Protein AF-A0A171AL46-F1 (afdb_monomer)

Mean predicted aligned error: 8.91 Å

Sequence (119 aa):
MTTEMMSEAALLPEDKIEFYELEKVRFVVKDGTGLDIAYAYEDLVFSDHALFIIQFDGQSTNSWNCWFNHECNAPDRLALLRSLATSANLNNVQLTYKGTYEITQPEGKEEIIVKFTEI

Structure (m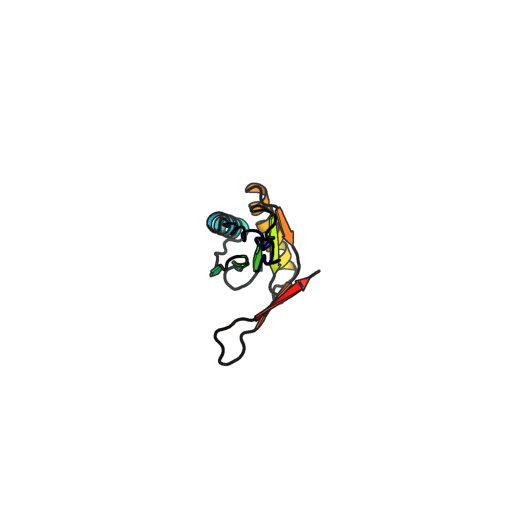mCIF, N/CA/C/O backbone):
data_AF-A0A171AL46-F1
#
_entry.id   AF-A0A171AL46-F1
#
loop_
_atom_site.group_PDB
_atom_site.id
_atom_site.type_symbol
_atom_site.label_atom_id
_atom_site.label_alt_id
_atom_site.label_comp_id
_atom_site.label_asym_id
_atom_site.label_entity_id
_atom_site.label_seq_id
_atom_site.pdbx_PDB_ins_code
_atom_site.Cartn_x
_atom_site.Cartn_y
_atom_site.Cartn_z
_atom_site.occupancy
_atom_site.B_iso_or_equiv
_atom_site.auth_seq_id
_atom_site.auth_comp_id
_atom_site.auth_asym_id
_atom_site.auth_atom_id
_atom_site.pdbx_PDB_model_num
ATOM 1 N N . MET A 1 1 ? -23.916 36.769 45.377 1.00 39.38 1 MET A N 1
ATOM 2 C CA . MET A 1 1 ? -24.784 36.511 44.214 1.00 39.38 1 MET A CA 1
ATOM 3 C C . MET A 1 1 ? -23.860 36.378 43.024 1.00 39.38 1 MET A C 1
ATOM 5 O O . MET A 1 1 ? -23.039 37.255 42.799 1.00 39.38 1 MET A O 1
ATOM 9 N N . THR A 1 2 ? -23.879 35.189 42.449 1.00 42.34 2 THR A N 1
ATOM 10 C CA . THR A 1 2 ? -22.935 34.585 41.512 1.00 42.34 2 THR A CA 1
ATOM 11 C C . THR A 1 2 ? -22.979 35.274 40.151 1.00 42.34 2 THR A C 1
ATOM 13 O O . THR A 1 2 ? -24.060 35.601 39.667 1.00 42.34 2 THR A O 1
ATOM 16 N N . THR A 1 3 ? -21.839 35.431 39.485 1.00 46.31 3 THR A N 1
ATOM 17 C CA . THR A 1 3 ? -21.808 35.311 38.022 1.00 46.31 3 THR A CA 1
ATOM 18 C C . THR A 1 3 ? -20.505 34.618 37.660 1.00 46.31 3 THR A C 1
ATOM 20 O O . THR A 1 3 ? -19.413 35.105 37.944 1.00 46.31 3 THR A O 1
ATOM 23 N N . GLU A 1 4 ? -20.676 33.395 37.185 1.00 46.53 4 GLU A N 1
ATOM 24 C CA . GLU A 1 4 ? -19.662 32.379 36.968 1.00 46.53 4 GLU A CA 1
ATOM 25 C C . GLU A 1 4 ? -18.770 32.732 35.774 1.00 46.53 4 GLU A C 1
ATOM 27 O O . GLU A 1 4 ? -19.249 33.066 34.693 1.00 46.53 4 GLU A O 1
ATOM 32 N N . MET A 1 5 ? -17.457 32.622 35.980 1.00 49.12 5 MET A N 1
ATOM 33 C CA . MET A 1 5 ? -16.494 32.380 34.911 1.00 49.12 5 MET A CA 1
ATOM 34 C C . MET A 1 5 ? -16.502 30.877 34.624 1.00 49.12 5 MET A C 1
ATOM 36 O O . MET A 1 5 ? -16.016 30.155 35.483 1.00 49.12 5 MET A O 1
ATOM 40 N N . MET A 1 6 ? -16.989 30.408 33.471 1.00 44.56 6 MET A N 1
ATOM 41 C CA . MET A 1 6 ? -16.611 29.117 32.855 1.00 44.56 6 MET A CA 1
ATOM 42 C C . MET A 1 6 ? -16.960 29.182 31.356 1.00 44.56 6 MET A C 1
ATOM 44 O O . MET A 1 6 ? -18.120 29.302 30.989 1.00 44.56 6 MET A O 1
ATOM 48 N N . SER A 1 7 ? -15.949 29.302 30.493 1.00 47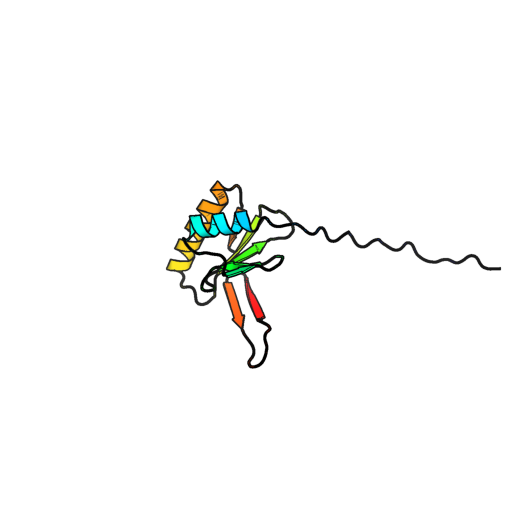.84 7 SER A N 1
ATOM 49 C CA . SER A 1 7 ? -15.412 28.196 29.679 1.00 47.84 7 SER A CA 1
ATOM 50 C C . SER A 1 7 ? -16.015 28.178 28.271 1.00 47.84 7 SER A C 1
ATOM 52 O O . SER A 1 7 ? -17.006 27.504 28.007 1.00 47.84 7 SER A O 1
ATOM 54 N N . GLU A 1 8 ? -15.359 28.896 27.359 1.00 47.94 8 GLU A N 1
ATOM 55 C CA . GLU A 1 8 ? -15.456 28.670 25.918 1.00 47.94 8 GLU A CA 1
ATOM 56 C C . GLU A 1 8 ? -14.975 27.238 25.645 1.00 47.94 8 GLU A C 1
ATOM 58 O O . GLU A 1 8 ? -13.780 26.944 25.680 1.00 47.94 8 GLU A O 1
ATOM 63 N N . ALA A 1 9 ? -15.917 26.307 25.491 1.00 46.06 9 ALA A 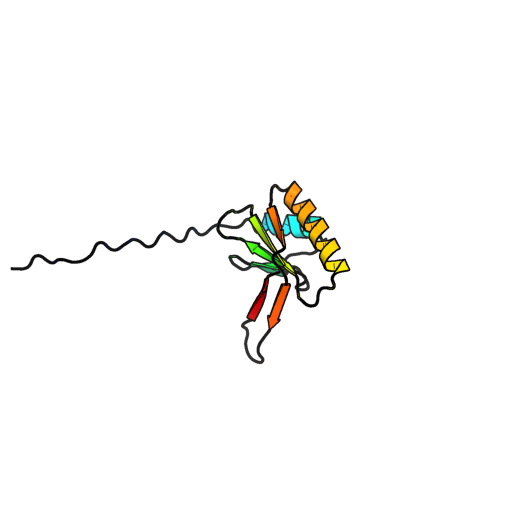N 1
ATOM 64 C CA . ALA A 1 9 ? -15.603 24.973 25.016 1.00 46.06 9 ALA A CA 1
ATOM 65 C C . ALA A 1 9 ? -15.095 25.119 23.579 1.00 46.06 9 ALA A C 1
ATOM 67 O O . ALA A 1 9 ? -15.871 25.404 22.668 1.00 46.06 9 ALA A O 1
ATOM 68 N N . ALA A 1 10 ? -13.786 24.957 23.392 1.00 44.00 10 ALA A N 1
ATOM 69 C CA . ALA A 1 10 ? -13.209 24.723 22.083 1.00 44.00 10 ALA A CA 1
ATOM 70 C C . ALA A 1 10 ? -13.921 23.503 21.487 1.00 44.00 10 ALA A C 1
ATOM 72 O O . ALA A 1 10 ? -13.734 22.377 21.950 1.00 44.00 10 ALA A O 1
ATOM 73 N N . LEU A 1 11 ? -14.791 23.742 20.506 1.00 44.94 11 LEU A N 1
ATOM 74 C CA . LEU A 1 11 ? -15.295 22.695 19.632 1.00 44.94 11 LEU A CA 1
ATOM 75 C C . LEU A 1 11 ? -14.056 22.068 18.989 1.00 44.94 11 LEU A C 1
ATOM 77 O O . LEU A 1 11 ? -13.360 22.721 18.210 1.00 44.94 11 LEU A O 1
ATOM 81 N N . LEU A 1 12 ? -13.734 20.838 19.396 1.00 52.59 12 LEU A N 1
ATOM 82 C CA . LEU A 1 12 ? -12.761 20.011 18.692 1.00 52.59 12 LEU A CA 1
ATOM 83 C C . LEU A 1 12 ? -13.185 19.991 17.215 1.00 52.59 12 LEU A C 1
ATOM 85 O O . LEU A 1 12 ? -14.391 19.902 16.961 1.00 52.59 12 LEU A O 1
ATOM 89 N N . PRO A 1 13 ? -12.251 20.146 16.258 1.00 52.75 13 PRO A N 1
ATOM 90 C CA . PRO A 1 13 ? -12.603 20.141 14.847 1.00 52.75 13 PRO A CA 1
ATOM 91 C C . PRO A 1 13 ? -13.406 18.876 14.567 1.00 52.75 13 PRO A C 1
ATOM 93 O O . PRO A 1 13 ? -12.988 17.788 14.959 1.00 52.75 13 PRO A O 1
ATOM 96 N N . GLU A 1 14 ? -14.586 19.051 13.970 1.00 51.41 14 GLU A N 1
ATOM 97 C CA . GLU A 1 14 ? -15.422 17.953 13.502 1.00 51.41 14 GLU A CA 1
ATOM 98 C C . GLU A 1 14 ? -14.513 17.014 12.711 1.00 51.41 14 GLU A C 1
ATOM 100 O O . GLU A 1 14 ? -13.921 17.440 11.716 1.00 51.41 14 GLU A O 1
ATOM 105 N N . ASP A 1 15 ? -14.333 15.788 13.209 1.00 51.22 15 ASP A N 1
ATOM 106 C CA . ASP A 1 15 ? -13.584 14.738 12.530 1.00 51.22 15 ASP A CA 1
ATOM 107 C C . ASP A 1 15 ? -14.186 14.634 11.128 1.00 51.22 15 ASP A C 1
ATOM 109 O O . ASP A 1 15 ? -15.322 14.181 10.946 1.00 51.22 15 ASP A O 1
ATOM 113 N N . LYS A 1 16 ? -13.497 15.201 10.133 1.00 48.41 16 LYS A N 1
ATOM 114 C CA . LYS A 1 16 ? -13.913 15.098 8.742 1.00 48.41 16 LYS A CA 1
ATOM 115 C C . LYS A 1 16 ? -13.750 13.630 8.409 1.00 48.41 16 LYS A C 1
ATOM 117 O O . LYS A 1 16 ? -12.652 13.193 8.088 1.00 48.41 16 LYS A O 1
ATOM 122 N N . ILE A 1 17 ? -14.844 12.884 8.500 1.00 50.84 17 ILE A N 1
ATOM 123 C CA . ILE A 1 17 ? -14.911 11.527 7.979 1.00 50.84 17 ILE A CA 1
ATOM 124 C C . ILE A 1 17 ? -14.748 11.666 6.464 1.00 50.84 17 ILE A C 1
ATOM 126 O O . ILE A 1 17 ? -15.704 11.948 5.736 1.00 50.84 17 ILE A O 1
ATOM 130 N N . GLU A 1 18 ? -13.506 11.578 5.994 1.00 57.66 18 GLU A N 1
ATOM 131 C CA . GLU A 1 18 ? -13.213 11.487 4.576 1.00 57.66 18 GLU A CA 1
ATOM 132 C C . GLU A 1 18 ? -13.677 10.111 4.113 1.00 57.66 18 GLU A C 1
ATOM 134 O O . GLU A 1 18 ? -13.100 9.079 4.445 1.00 57.66 18 GLU A O 1
ATOM 139 N N . PHE A 1 19 ? -14.776 10.087 3.364 1.00 61.53 19 PHE A N 1
ATOM 140 C CA . PHE A 1 19 ? -15.238 8.866 2.727 1.00 61.53 19 PHE A CA 1
ATOM 141 C C . PHE A 1 19 ? -14.297 8.541 1.574 1.00 61.53 19 PHE A C 1
ATOM 143 O O . PHE A 1 19 ? -14.404 9.114 0.488 1.00 61.53 19 PHE A O 1
ATOM 150 N N . TYR A 1 20 ? -13.366 7.624 1.811 1.00 70.25 20 TYR A N 1
ATOM 151 C CA . TYR A 1 20 ? -12.523 7.120 0.743 1.00 70.25 20 TYR A CA 1
ATOM 152 C C . TYR A 1 20 ? -13.335 6.280 -0.238 1.00 70.25 20 TYR A C 1
ATOM 154 O O . TYR A 1 20 ? -14.167 5.447 0.131 1.00 70.25 20 TYR A O 1
ATOM 162 N N . GLU A 1 21 ? -13.074 6.486 -1.526 1.00 82.50 21 GLU A N 1
ATOM 163 C CA . GLU A 1 21 ? -13.722 5.740 -2.596 1.00 82.50 21 GLU A CA 1
ATOM 164 C C . GLU A 1 21 ? -13.116 4.330 -2.693 1.00 82.50 21 GLU A C 1
ATOM 166 O O . GLU A 1 21 ? -12.251 4.062 -3.529 1.00 82.50 21 GLU A O 1
ATOM 171 N N . LEU A 1 22 ? -13.574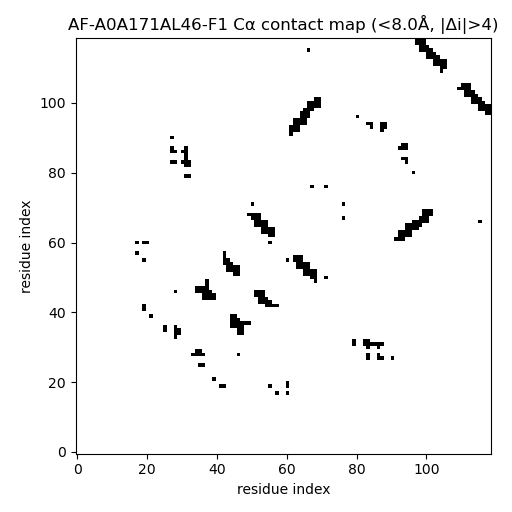 3.405 -1.841 1.00 86.88 22 LEU A N 1
ATOM 172 C CA . LEU A 1 22 ? -13.117 2.006 -1.837 1.00 86.88 22 LEU A CA 1
ATOM 173 C C . LEU A 1 22 ? -13.240 1.352 -3.223 1.00 86.88 22 LEU A C 1
ATOM 175 O O . LEU A 1 22 ? -12.363 0.601 -3.641 1.00 86.88 22 LEU A O 1
ATOM 179 N N . GLU A 1 23 ? -14.299 1.681 -3.963 1.00 89.62 23 GLU A N 1
ATOM 180 C CA . GLU A 1 23 ? -14.504 1.238 -5.346 1.00 89.62 23 GLU A CA 1
ATOM 181 C C . GLU A 1 23 ? -13.361 1.669 -6.273 1.00 89.62 23 GLU A C 1
ATOM 183 O O . GLU A 1 23 ? -12.896 0.878 -7.095 1.00 89.62 23 GLU A O 1
ATOM 188 N N . LYS A 1 24 ? -12.862 2.899 -6.105 1.00 92.00 24 LYS A N 1
ATOM 189 C CA . LYS A 1 24 ? -11.744 3.432 -6.883 1.00 92.00 24 LYS A CA 1
ATOM 190 C C . LYS A 1 24 ? -10.449 2.696 -6.551 1.00 92.00 24 LYS A C 1
ATOM 192 O O . LYS A 1 24 ? -9.725 2.312 -7.468 1.00 92.00 24 LYS A O 1
ATOM 197 N N . VAL A 1 25 ? -10.174 2.444 -5.267 1.00 92.81 25 VAL A N 1
ATOM 198 C CA . VAL A 1 25 ? -9.006 1.642 -4.858 1.00 92.81 25 VAL A CA 1
ATOM 199 C C . VAL A 1 25 ? -9.097 0.231 -5.411 1.00 92.81 25 VAL A C 1
ATOM 201 O O . VAL A 1 25 ? -8.141 -0.247 -6.017 1.00 92.81 25 VAL A O 1
ATOM 204 N N . ARG A 1 26 ? -10.255 -0.421 -5.268 1.00 94.19 26 ARG A N 1
ATOM 205 C CA . ARG A 1 26 ? -10.480 -1.769 -5.790 1.00 94.19 26 ARG A CA 1
ATOM 206 C C . ARG A 1 26 ? -10.256 -1.829 -7.296 1.00 94.19 26 ARG A C 1
ATOM 208 O O . ARG A 1 26 ? -9.609 -2.757 -7.770 1.00 94.19 26 ARG A O 1
ATOM 215 N N . PHE A 1 27 ? -10.748 -0.839 -8.040 1.00 95.12 27 PHE A N 1
ATOM 216 C CA . PHE A 1 27 ? -10.516 -0.748 -9.478 1.00 95.12 27 PHE A CA 1
ATOM 217 C C . PHE A 1 27 ? -9.024 -0.632 -9.807 1.00 95.12 27 PHE A C 1
ATOM 219 O O . PHE A 1 27 ? -8.519 -1.440 -10.578 1.00 95.12 27 PHE A O 1
ATOM 226 N N . VAL A 1 28 ? -8.310 0.314 -9.187 1.00 95.44 28 VAL A N 1
ATOM 227 C CA . VAL A 1 28 ? -6.872 0.533 -9.431 1.00 95.44 28 VAL A CA 1
ATOM 228 C C . VAL A 1 28 ? -6.038 -0.696 -9.067 1.00 95.44 28 VAL A C 1
ATOM 230 O O . VAL A 1 28 ? -5.130 -1.071 -9.805 1.00 95.44 28 VAL A O 1
ATOM 233 N N . VAL A 1 29 ? -6.344 -1.350 -7.945 1.00 95.06 29 VAL A N 1
ATOM 234 C CA . VAL A 1 29 ? -5.651 -2.574 -7.524 1.00 95.06 29 VAL A CA 1
ATOM 235 C C . VAL A 1 29 ? -5.889 -3.698 -8.529 1.00 95.06 29 VAL A C 1
ATOM 237 O O . VAL A 1 29 ? -4.930 -4.334 -8.974 1.00 95.06 29 VAL A O 1
ATOM 240 N N . LYS A 1 30 ? -7.139 -3.896 -8.951 1.00 95.94 30 LYS A N 1
ATOM 241 C CA . LYS A 1 30 ? -7.510 -4.947 -9.900 1.00 95.94 30 LYS A CA 1
ATOM 242 C C . LYS A 1 30 ? -6.933 -4.729 -11.288 1.00 95.94 30 LYS A C 1
ATOM 244 O O . LYS A 1 30 ? -6.398 -5.664 -11.873 1.00 95.94 30 LYS A O 1
ATOM 249 N N . ASP A 1 31 ? -6.994 -3.506 -11.791 1.00 96.50 31 ASP A N 1
ATOM 250 C CA . ASP A 1 31 ? -6.430 -3.127 -13.085 1.00 96.50 31 ASP A CA 1
ATOM 251 C C . ASP A 1 31 ? -4.893 -3.181 -13.072 1.00 96.50 31 ASP A C 1
ATOM 253 O O . ASP A 1 31 ? -4.275 -3.742 -13.974 1.00 96.50 31 ASP A O 1
ATOM 257 N N . GLY A 1 32 ? -4.263 -2.674 -12.007 1.00 93.81 32 GLY A N 1
ATOM 258 C CA . GLY A 1 32 ? -2.808 -2.597 -11.900 1.00 93.81 32 GLY A CA 1
ATOM 259 C C . GLY A 1 32 ? -2.119 -3.918 -11.556 1.00 93.81 32 GLY A C 1
ATOM 260 O O . GLY A 1 32 ? -0.959 -4.098 -11.911 1.00 93.81 32 GLY A O 1
ATOM 261 N N . THR A 1 33 ? -2.778 -4.842 -10.854 1.00 93.44 33 THR A N 1
ATOM 262 C CA . THR A 1 33 ? -2.116 -6.066 -10.349 1.00 93.44 33 THR A CA 1
ATOM 263 C C . THR A 1 33 ? -2.860 -7.358 -10.642 1.00 93.44 33 THR A C 1
ATOM 265 O O . THR A 1 33 ? -2.289 -8.432 -10.474 1.00 93.44 33 THR A O 1
ATOM 268 N N . GLY A 1 34 ? -4.125 -7.283 -11.059 1.00 93.44 34 GLY A N 1
ATOM 269 C CA . GLY A 1 34 ? -5.004 -8.447 -11.160 1.00 93.44 34 GLY A CA 1
ATOM 270 C C . GLY A 1 34 ? -5.487 -8.995 -9.811 1.00 93.44 34 GLY A C 1
ATOM 271 O O . GLY A 1 34 ? -6.239 -9.966 -9.804 1.00 93.44 34 GLY A O 1
ATOM 272 N N . LEU A 1 35 ? -5.079 -8.393 -8.689 1.00 93.12 35 LEU A N 1
ATOM 273 C CA . LEU A 1 35 ? -5.496 -8.785 -7.341 1.00 93.12 35 LEU A CA 1
ATOM 274 C C . LEU A 1 35 ? -6.803 -8.091 -6.948 1.00 93.12 35 LEU A C 1
ATOM 276 O O . LEU A 1 35 ? -7.201 -7.094 -7.549 1.00 93.12 35 LEU A O 1
ATOM 280 N N . ASP A 1 36 ? -7.461 -8.607 -5.915 1.00 93.12 36 ASP A N 1
ATOM 281 C CA . ASP A 1 36 ? -8.628 -7.963 -5.308 1.00 93.12 36 ASP A CA 1
ATOM 282 C C . ASP A 1 36 ? -8.290 -7.404 -3.916 1.00 93.12 36 ASP A C 1
ATOM 284 O O . ASP A 1 36 ? -7.162 -7.529 -3.428 1.00 93.12 36 ASP A O 1
ATOM 288 N N . ILE A 1 37 ? -9.264 -6.752 -3.286 1.00 93.00 37 ILE A N 1
ATOM 289 C CA . ILE A 1 37 ? -9.156 -6.292 -1.899 1.00 93.00 37 ILE A CA 1
ATOM 290 C C . ILE A 1 37 ? -9.643 -7.400 -0.966 1.00 93.00 37 ILE A C 1
ATOM 292 O O . ILE A 1 37 ? -10.777 -7.858 -1.092 1.00 93.00 37 ILE A O 1
ATOM 296 N N . ALA A 1 38 ? -8.810 -7.800 -0.005 1.00 91.19 38 ALA A N 1
ATOM 297 C CA . ALA A 1 38 ? -9.181 -8.786 1.008 1.00 91.19 38 ALA A CA 1
ATOM 298 C C . ALA A 1 38 ? -9.936 -8.146 2.179 1.00 91.19 38 ALA A C 1
ATOM 300 O O . ALA A 1 38 ? -10.980 -8.642 2.599 1.00 91.19 38 ALA A O 1
ATOM 301 N N . TYR A 1 39 ? -9.416 -7.027 2.690 1.00 88.62 39 TYR A N 1
ATOM 302 C CA . TYR A 1 39 ? -9.973 -6.318 3.842 1.00 88.62 39 TYR A CA 1
ATOM 303 C C . TYR A 1 39 ? -9.833 -4.811 3.651 1.00 88.62 39 TYR A C 1
ATOM 305 O O . TYR A 1 39 ? -8.825 -4.339 3.130 1.00 88.62 39 TYR A O 1
ATOM 313 N N . ALA A 1 40 ? -10.831 -4.054 4.092 1.00 89.25 40 ALA A N 1
ATOM 314 C CA . ALA A 1 40 ? -10.801 -2.600 4.091 1.00 89.25 40 ALA A CA 1
ATOM 315 C C . ALA A 1 40 ? -11.229 -2.087 5.466 1.00 89.25 40 ALA A C 1
ATOM 317 O O . ALA A 1 40 ? -12.297 -2.439 5.965 1.00 89.25 40 ALA A O 1
ATOM 318 N N . TYR A 1 41 ? -10.363 -1.279 6.056 1.00 86.12 41 TYR A N 1
ATOM 319 C CA . TYR A 1 41 ? -10.601 -0.468 7.238 1.00 86.12 41 TYR A CA 1
ATOM 320 C C . TYR A 1 41 ? -10.848 0.980 6.797 1.00 86.12 41 TYR A C 1
ATOM 322 O O . TYR A 1 41 ? -10.909 1.264 5.600 1.00 86.12 41 TYR A O 1
ATOM 330 N N . GLU A 1 42 ? -11.002 1.891 7.757 1.00 82.50 42 GLU A N 1
ATOM 331 C CA . GLU A 1 42 ? -11.286 3.301 7.474 1.00 82.50 42 GLU A CA 1
ATOM 332 C C . GLU A 1 42 ? -10.184 3.946 6.625 1.00 82.50 42 GLU A C 1
ATOM 334 O O . GLU A 1 42 ? -10.494 4.527 5.595 1.00 82.50 42 GLU A O 1
ATOM 339 N N . ASP A 1 43 ? -8.911 3.780 6.988 1.00 87.38 43 ASP A N 1
ATOM 340 C CA . ASP A 1 43 ? -7.764 4.389 6.300 1.00 87.38 43 ASP A CA 1
ATOM 341 C C . ASP A 1 43 ? -6.835 3.369 5.609 1.00 87.38 43 ASP A C 1
ATOM 343 O O . ASP A 1 43 ? -5.929 3.761 4.872 1.00 87.38 43 ASP A O 1
ATOM 347 N N . LEU A 1 44 ? -7.050 2.065 5.829 1.00 90.50 44 LEU A N 1
ATOM 348 C CA . LEU A 1 44 ? -6.174 0.981 5.371 1.00 90.50 44 LEU A CA 1
ATOM 349 C C . LEU A 1 44 ? -6.918 -0.054 4.531 1.00 90.50 44 LEU A C 1
ATOM 351 O O . LEU A 1 44 ? -7.912 -0.635 4.958 1.00 90.50 44 LEU A O 1
ATOM 355 N N . VAL A 1 45 ? -6.373 -0.374 3.363 1.00 93.25 45 VAL A N 1
ATOM 356 C CA . VAL A 1 45 ? -6.930 -1.355 2.432 1.00 93.25 45 VAL A CA 1
ATOM 357 C C . VAL A 1 45 ? -5.886 -2.425 2.126 1.00 93.25 45 VAL A C 1
ATOM 359 O O . VAL A 1 45 ? -4.804 -2.136 1.616 1.00 93.25 45 VAL A O 1
ATOM 362 N N . PHE A 1 46 ? -6.217 -3.676 2.425 1.00 93.69 46 PHE A N 1
ATOM 363 C CA . PHE A 1 46 ? -5.355 -4.839 2.258 1.00 93.69 46 PHE A CA 1
ATOM 364 C C . PHE A 1 46 ? -5.629 -5.505 0.915 1.00 93.69 46 PHE A C 1
ATOM 366 O O . PHE A 1 46 ? -6.768 -5.866 0.607 1.00 93.69 46 PHE A O 1
ATOM 373 N N . SER A 1 47 ? -4.571 -5.712 0.135 1.00 93.69 47 SER A N 1
ATOM 374 C CA . SER A 1 47 ? -4.643 -6.563 -1.055 1.00 93.69 47 SER A CA 1
ATOM 375 C C . SER A 1 47 ? -4.834 -8.033 -0.690 1.00 93.69 47 SER A C 1
ATOM 377 O O . SER A 1 47 ? -4.500 -8.476 0.416 1.00 93.69 47 SER A O 1
ATOM 379 N N . ASP A 1 48 ? -5.346 -8.795 -1.650 1.00 90.25 48 ASP A N 1
ATOM 380 C CA . ASP A 1 48 ? -5.372 -10.248 -1.576 1.00 90.25 48 ASP A CA 1
ATOM 381 C C . ASP A 1 48 ? -3.971 -10.826 -1.321 1.00 90.25 48 ASP A C 1
ATOM 383 O O . ASP A 1 48 ? -2.946 -10.255 -1.709 1.00 90.25 48 ASP A O 1
ATOM 387 N N . HIS A 1 49 ? -3.930 -11.941 -0.594 1.00 87.94 49 HIS A N 1
ATOM 388 C CA . HIS A 1 49 ? -2.708 -12.560 -0.071 1.00 87.94 49 HIS A CA 1
ATOM 389 C C . HIS A 1 49 ? -1.810 -11.641 0.779 1.00 87.94 49 HIS A C 1
ATOM 391 O O . HIS A 1 49 ? -0.670 -12.007 1.060 1.00 87.94 49 HIS A O 1
ATOM 397 N N . ALA A 1 50 ? -2.304 -10.471 1.209 1.00 90.00 50 ALA A N 1
ATOM 398 C CA . ALA A 1 50 ? -1.563 -9.496 2.006 1.00 90.00 50 ALA A CA 1
ATOM 399 C C . ALA A 1 50 ? -0.168 -9.196 1.422 1.00 90.00 50 ALA A C 1
ATOM 401 O O . ALA A 1 50 ? 0.834 -9.228 2.143 1.00 90.00 50 ALA A O 1
ATOM 402 N N . LEU A 1 51 ? -0.103 -8.925 0.112 1.00 92.94 51 LEU A N 1
ATOM 403 C CA . LEU A 1 51 ? 1.138 -8.570 -0.590 1.00 92.94 51 LEU A CA 1
ATOM 404 C C . LEU A 1 51 ? 1.512 -7.096 -0.394 1.00 92.94 51 LEU A C 1
ATOM 406 O O . LEU A 1 51 ? 2.690 -6.752 -0.274 1.00 92.94 51 LEU A O 1
ATOM 410 N N . PHE A 1 52 ? 0.504 -6.230 -0.364 1.00 95.31 52 PHE A N 1
ATOM 411 C CA . PHE A 1 52 ? 0.626 -4.805 -0.085 1.00 95.31 52 PHE A CA 1
ATOM 412 C C . PHE A 1 52 ? -0.617 -4.233 0.617 1.00 95.31 52 PHE A C 1
ATOM 414 O O . PHE A 1 52 ? -1.707 -4.813 0.580 1.00 95.31 52 PHE A O 1
ATOM 421 N N . ILE A 1 53 ? -0.442 -3.058 1.215 1.00 95.69 53 ILE A N 1
ATOM 422 C CA . ILE A 1 53 ? -1.481 -2.235 1.830 1.00 95.69 53 ILE A CA 1
ATOM 423 C C . ILE A 1 53 ? -1.493 -0.872 1.142 1.00 95.69 53 ILE A C 1
ATOM 425 O O . ILE A 1 53 ? -0.437 -0.272 0.915 1.00 95.69 53 ILE A O 1
ATOM 429 N N . ILE A 1 54 ? -2.694 -0.384 0.849 1.00 95.56 54 ILE A N 1
ATOM 430 C CA . ILE A 1 54 ? -2.948 1.006 0.484 1.00 95.56 54 ILE A CA 1
ATOM 431 C C . ILE A 1 54 ? -3.422 1.738 1.735 1.00 95.56 54 ILE A C 1
ATOM 433 O O . ILE A 1 54 ? -4.368 1.303 2.381 1.00 95.56 54 ILE A O 1
ATOM 437 N N . GLN A 1 55 ? -2.752 2.830 2.076 1.00 93.69 55 GLN A N 1
ATOM 438 C CA . GLN A 1 55 ? -3.112 3.702 3.183 1.00 93.69 55 GLN A CA 1
ATOM 439 C C . GLN A 1 55 ? -3.495 5.076 2.641 1.00 93.69 55 GLN A C 1
ATOM 441 O O . GLN A 1 55 ? -2.742 5.665 1.862 1.00 93.69 55 GLN A O 1
ATOM 446 N N . PHE A 1 56 ? -4.628 5.607 3.072 1.00 90.56 56 PHE A N 1
ATOM 447 C CA . PHE A 1 56 ? -5.014 6.975 2.756 1.00 90.56 56 PHE A CA 1
ATOM 448 C C . PHE A 1 56 ? -4.338 7.958 3.717 1.00 90.56 56 PHE A C 1
ATOM 450 O O . PHE A 1 56 ? -4.189 7.677 4.902 1.00 90.56 56 PHE A O 1
ATOM 457 N N . ASP A 1 57 ? -3.877 9.103 3.212 1.00 79.69 57 ASP A N 1
ATOM 458 C CA . ASP A 1 57 ? -3.063 10.040 3.998 1.00 79.69 57 ASP A CA 1
ATOM 459 C C . ASP A 1 57 ? -3.867 11.078 4.804 1.00 79.69 57 ASP A C 1
ATOM 461 O O . ASP A 1 57 ? -3.261 11.930 5.458 1.00 79.69 57 ASP A O 1
ATOM 465 N N . GLY A 1 58 ? -5.206 11.032 4.750 1.00 77.88 58 GLY A N 1
ATOM 466 C CA . GLY A 1 58 ? -6.105 11.971 5.440 1.00 77.88 58 GLY A CA 1
ATOM 467 C C . GLY A 1 58 ? -6.046 13.418 4.947 1.00 77.88 58 GLY A C 1
ATOM 468 O O . GLY A 1 58 ? -6.724 14.283 5.496 1.00 77.88 58 GLY A O 1
ATOM 469 N N . GLN A 1 59 ? -5.204 13.709 3.953 1.00 77.25 59 GLN A N 1
ATOM 470 C CA . GLN A 1 59 ? -5.009 15.049 3.406 1.00 77.25 59 GLN A CA 1
ATOM 471 C C . GLN A 1 59 ? -5.653 15.189 2.027 1.00 77.25 59 GLN A C 1
ATOM 473 O O . GLN A 1 59 ? -6.001 16.299 1.618 1.00 77.25 59 GLN A O 1
ATOM 478 N N . SER A 1 60 ? -5.776 14.083 1.287 1.00 80.31 60 SER A N 1
ATOM 479 C CA . SER A 1 60 ? -6.364 14.054 -0.047 1.00 80.31 60 SER A CA 1
ATOM 480 C C . SER A 1 60 ? -6.914 12.672 -0.391 1.00 80.31 60 SER A C 1
ATOM 482 O O . SER A 1 60 ? 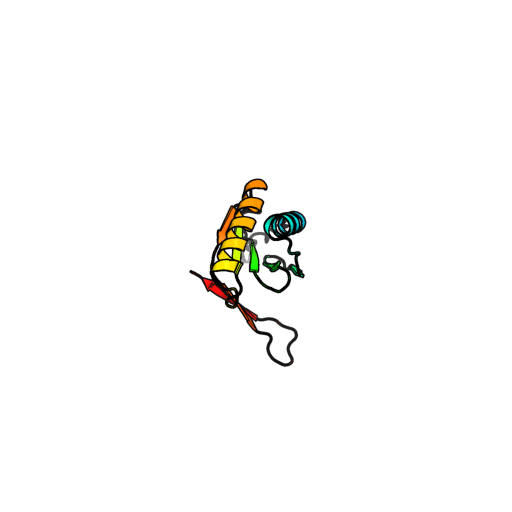-6.224 11.659 -0.300 1.00 80.31 60 SER A O 1
ATOM 484 N N . THR A 1 61 ? -8.125 12.634 -0.951 1.00 82.19 61 THR A N 1
ATOM 485 C CA . THR A 1 61 ? -8.738 11.398 -1.472 1.00 82.19 61 THR A CA 1
ATOM 486 C C . THR A 1 61 ? -7.970 10.779 -2.649 1.00 82.19 61 THR A C 1
ATOM 488 O O . THR A 1 61 ? -8.152 9.603 -2.971 1.00 82.19 61 THR A O 1
ATOM 491 N N . ASN A 1 62 ? -7.083 11.553 -3.283 1.00 88.88 62 ASN A N 1
ATOM 492 C CA . ASN A 1 62 ? -6.267 11.141 -4.425 1.00 88.88 62 ASN A CA 1
ATOM 493 C C . ASN A 1 62 ? -4.789 10.908 -4.069 1.00 88.88 62 ASN A C 1
ATOM 495 O O . ASN A 1 62 ? -3.985 10.704 -4.978 1.00 88.88 62 ASN A O 1
ATOM 499 N N . SER A 1 63 ? -4.422 10.946 -2.787 1.00 91.19 63 SER A N 1
ATOM 500 C CA . SER A 1 63 ? -3.053 10.702 -2.325 1.00 91.19 63 SER A CA 1
ATOM 501 C C . SER A 1 63 ? -3.004 9.427 -1.499 1.00 91.19 63 SER A C 1
ATOM 503 O O . SER A 1 63 ? -3.570 9.348 -0.411 1.00 91.19 63 SER A O 1
ATOM 505 N N . TRP A 1 64 ? -2.356 8.398 -2.039 1.00 94.25 64 TRP A N 1
ATOM 506 C CA . TRP A 1 64 ? -2.309 7.077 -1.423 1.00 94.25 64 TRP A CA 1
ATOM 507 C C . TRP A 1 64 ? -0.871 6.686 -1.111 1.00 94.25 64 TRP A C 1
ATOM 509 O O . TRP A 1 64 ? 0.038 6.832 -1.931 1.00 94.25 64 TRP A O 1
ATOM 519 N N . ASN A 1 65 ? -0.676 6.114 0.065 1.00 95.62 65 ASN A N 1
ATOM 520 C CA . ASN A 1 65 ? 0.565 5.495 0.485 1.00 95.62 65 ASN A CA 1
ATOM 521 C C . ASN A 1 65 ? 0.498 3.990 0.216 1.00 95.62 65 ASN A C 1
ATOM 523 O O . ASN A 1 65 ? -0.507 3.342 0.488 1.00 95.62 65 ASN A O 1
ATOM 527 N N . CYS A 1 66 ? 1.574 3.427 -0.319 1.00 96.06 66 CYS A N 1
ATOM 528 C CA . CYS A 1 66 ? 1.700 2.004 -0.594 1.00 96.06 66 CYS A CA 1
ATOM 529 C C . CYS A 1 66 ? 2.778 1.400 0.299 1.00 96.06 66 CYS A C 1
ATOM 531 O O . CYS A 1 66 ? 3.928 1.855 0.301 1.00 96.06 66 CYS A O 1
ATOM 533 N N . TRP A 1 67 ? 2.416 0.322 0.982 1.00 97.19 67 TRP A N 1
ATOM 534 C CA . TRP A 1 67 ? 3.306 -0.460 1.829 1.00 97.19 67 TRP A CA 1
ATOM 535 C C . TRP A 1 67 ? 3.332 -1.892 1.327 1.00 97.19 67 TRP A C 1
ATOM 537 O O . TRP A 1 67 ? 2.281 -2.452 1.049 1.00 97.19 67 TRP A O 1
ATOM 547 N N . PHE A 1 68 ? 4.503 -2.504 1.218 1.00 96.81 68 PHE A N 1
ATOM 548 C CA . PHE A 1 68 ? 4.608 -3.907 0.805 1.00 96.81 68 PHE A CA 1
ATOM 549 C C . PHE A 1 68 ? 4.879 -4.813 1.993 1.00 96.81 68 PHE A C 1
ATOM 551 O O . PHE A 1 68 ? 5.578 -4.423 2.920 1.00 96.81 68 PHE A O 1
ATOM 558 N N . ASN A 1 69 ? 4.390 -6.045 1.959 1.00 94.75 69 ASN A N 1
ATOM 559 C CA . ASN A 1 69 ? 4.778 -7.024 2.962 1.00 94.75 69 ASN A CA 1
ATOM 560 C C . ASN A 1 69 ? 6.309 -7.196 2.949 1.00 94.75 69 ASN A C 1
ATOM 562 O O . ASN A 1 69 ? 6.918 -7.257 1.876 1.00 94.75 69 ASN A O 1
ATOM 566 N N . HIS A 1 70 ? 6.940 -7.247 4.123 1.00 93.56 70 HIS A N 1
ATOM 567 C CA . HIS A 1 70 ? 8.382 -7.459 4.255 1.00 93.56 70 HIS A CA 1
ATOM 568 C C . HIS A 1 70 ? 8.858 -8.746 3.556 1.00 93.56 70 HIS A C 1
ATOM 570 O O . HIS A 1 70 ? 9.968 -8.789 3.025 1.00 93.56 70 HIS A O 1
ATOM 576 N N . GLU A 1 71 ? 7.997 -9.761 3.482 1.00 91.50 71 GLU A N 1
ATOM 577 C CA . GLU A 1 71 ? 8.265 -11.032 2.805 1.00 91.50 71 GLU A CA 1
ATOM 578 C C . GLU A 1 71 ? 8.175 -10.937 1.269 1.00 91.50 71 GLU A C 1
ATOM 580 O O . GLU A 1 71 ? 8.599 -11.848 0.556 1.00 91.50 71 GLU A O 1
ATOM 585 N N . CYS A 1 72 ? 7.666 -9.825 0.724 1.00 91.19 72 CYS A N 1
ATOM 586 C CA . CYS A 1 72 ? 7.632 -9.593 -0.715 1.00 91.19 72 CYS A CA 1
ATOM 587 C C . CYS A 1 72 ?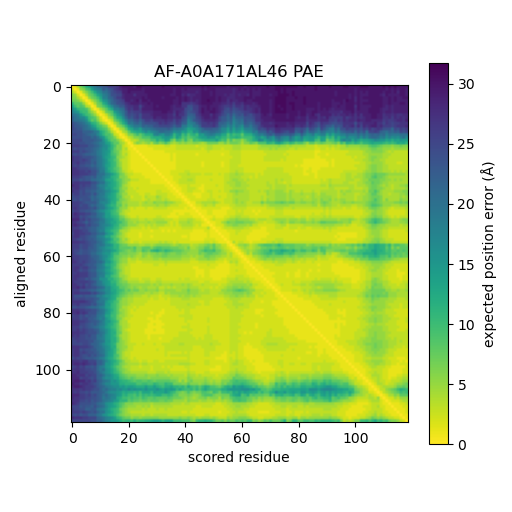 9.053 -9.323 -1.235 1.00 91.19 72 CYS A C 1
ATOM 589 O O . CYS A 1 72 ? 9.722 -8.359 -0.839 1.00 91.19 72 CYS A O 1
ATOM 591 N N . ASN A 1 73 ? 9.525 -10.166 -2.156 1.00 91.81 73 ASN A N 1
ATOM 592 C CA . ASN A 1 73 ? 10.855 -10.012 -2.733 1.00 91.81 73 ASN A CA 1
ATOM 593 C C . ASN A 1 73 ? 10.966 -8.727 -3.582 1.00 91.81 73 ASN A C 1
ATOM 595 O O . ASN A 1 73 ? 9.982 -8.171 -4.072 1.00 91.81 73 ASN A O 1
ATOM 599 N N . ALA A 1 74 ? 12.193 -8.226 -3.746 1.00 90.00 74 ALA A N 1
ATOM 600 C CA . ALA A 1 74 ? 12.418 -6.941 -4.405 1.00 90.00 74 ALA A CA 1
ATOM 601 C C . ALA A 1 74 ? 11.984 -6.893 -5.890 1.00 90.00 74 ALA A C 1
ATOM 603 O O . ALA A 1 74 ? 11.389 -5.881 -6.271 1.00 90.00 74 ALA A O 1
ATOM 604 N N . PRO A 1 75 ? 12.245 -7.920 -6.729 1.00 92.38 75 PRO A N 1
ATOM 605 C CA . PRO A 1 75 ? 11.761 -7.942 -8.112 1.00 92.38 75 PRO A CA 1
ATOM 606 C C . PRO A 1 75 ? 10.236 -7.844 -8.234 1.00 92.38 75 PRO A C 1
ATOM 608 O O . PRO A 1 75 ? 9.742 -6.987 -8.970 1.00 92.38 75 PRO A O 1
ATOM 611 N N . ASP A 1 76 ? 9.502 -8.663 -7.479 1.00 91.44 76 ASP A N 1
ATOM 612 C CA . ASP A 1 76 ? 8.040 -8.715 -7.543 1.00 91.44 76 ASP A CA 1
ATOM 613 C C . ASP A 1 76 ? 7.429 -7.425 -6.994 1.00 91.44 76 ASP A C 1
ATOM 615 O O . ASP A 1 76 ? 6.550 -6.835 -7.625 1.00 91.44 76 ASP A O 1
ATOM 619 N N . ARG A 1 77 ? 7.975 -6.903 -5.886 1.00 93.94 77 ARG A N 1
ATOM 620 C CA . ARG A 1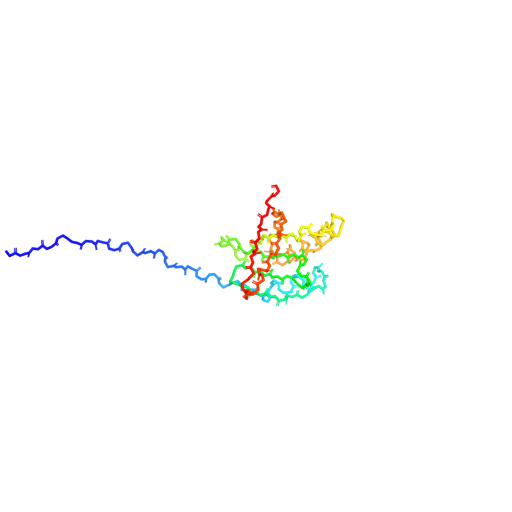 77 ? 7.589 -5.595 -5.341 1.00 93.94 77 ARG A CA 1
ATOM 621 C C . ARG A 1 77 ? 7.736 -4.483 -6.375 1.00 93.94 77 ARG A C 1
ATOM 623 O O . ARG A 1 77 ? 6.839 -3.660 -6.522 1.00 93.94 77 ARG A O 1
ATOM 630 N N . LEU A 1 78 ? 8.857 -4.439 -7.095 1.00 94.38 78 LEU A N 1
ATOM 631 C CA . LEU A 1 78 ? 9.103 -3.412 -8.107 1.00 94.38 78 LEU A CA 1
ATOM 632 C C . LEU A 1 78 ? 8.108 -3.522 -9.273 1.00 94.38 78 LEU A C 1
ATOM 634 O O . LEU A 1 78 ? 7.623 -2.500 -9.761 1.00 94.38 78 LEU A O 1
ATOM 638 N N . ALA A 1 79 ? 7.813 -4.743 -9.726 1.00 95.12 79 ALA A N 1
ATOM 639 C CA . ALA A 1 79 ? 6.860 -4.992 -10.804 1.00 95.12 79 ALA A CA 1
ATOM 640 C C . ALA A 1 79 ? 5.430 -4.588 -10.406 1.00 95.12 79 ALA A C 1
ATOM 642 O O . ALA A 1 79 ? 4.765 -3.862 -11.153 1.00 95.12 79 ALA A O 1
ATOM 643 N N . LEU A 1 80 ? 4.993 -4.986 -9.208 1.00 95.38 80 LEU A N 1
ATOM 644 C CA . LEU A 1 80 ? 3.692 -4.622 -8.648 1.00 95.38 80 LEU A CA 1
ATOM 645 C C . LEU A 1 80 ? 3.581 -3.113 -8.436 1.00 95.38 80 LEU A C 1
ATOM 647 O O . LEU A 1 80 ? 2.623 -2.505 -8.902 1.00 95.38 80 LEU A O 1
ATOM 651 N N . LEU A 1 81 ? 4.585 -2.484 -7.816 1.00 96.31 81 LEU A N 1
ATOM 652 C CA . LEU A 1 81 ? 4.589 -1.042 -7.566 1.00 96.31 81 LEU A CA 1
ATOM 653 C C . LEU A 1 81 ? 4.496 -0.240 -8.867 1.00 96.31 81 LEU A C 1
ATOM 655 O O . LEU A 1 81 ? 3.732 0.717 -8.938 1.00 96.31 81 LEU A O 1
ATOM 659 N N . ARG A 1 82 ? 5.247 -0.622 -9.908 1.00 96.56 82 ARG A N 1
ATOM 660 C CA . ARG A 1 82 ? 5.183 0.053 -11.216 1.00 96.56 82 ARG A CA 1
ATOM 661 C C . ARG A 1 82 ? 3.797 -0.049 -11.843 1.00 96.56 82 ARG A C 1
ATOM 663 O O . ARG A 1 82 ? 3.299 0.941 -12.378 1.00 96.56 82 ARG A O 1
ATOM 670 N N . SER A 1 83 ? 3.190 -1.227 -11.775 1.00 96.75 83 SER A N 1
ATOM 671 C CA . SER A 1 83 ? 1.889 -1.480 -12.395 1.00 96.75 83 SER A CA 1
ATOM 672 C C . SER A 1 83 ? 0.764 -0.774 -11.625 1.00 96.75 83 SER A C 1
ATOM 674 O O . SER A 1 83 ? -0.040 -0.066 -12.230 1.00 96.75 83 SER A O 1
ATOM 676 N N . LEU A 1 84 ? 0.800 -0.823 -10.286 1.00 96.25 84 LEU A N 1
ATOM 677 C CA . LEU A 1 84 ? -0.077 -0.044 -9.404 1.00 96.25 84 LEU A CA 1
ATOM 678 C C . LEU A 1 84 ? 0.058 1.457 -9.640 1.00 96.25 84 LEU A C 1
ATOM 680 O O . LEU A 1 84 ? -0.945 2.135 -9.822 1.00 96.25 84 LEU A O 1
ATOM 684 N N . ALA A 1 85 ? 1.285 1.984 -9.663 1.00 96.50 85 ALA A N 1
ATOM 685 C CA . ALA A 1 85 ? 1.523 3.409 -9.871 1.00 96.50 85 ALA A CA 1
ATOM 686 C C . ALA A 1 85 ? 1.025 3.875 -11.247 1.00 96.50 85 ALA A C 1
ATOM 688 O O . ALA A 1 85 ? 0.503 4.981 -11.366 1.00 96.50 85 ALA A O 1
ATOM 689 N N . THR A 1 86 ? 1.145 3.026 -12.273 1.00 97.31 86 THR A N 1
ATOM 690 C CA . THR A 1 86 ? 0.619 3.309 -13.616 1.00 97.31 86 THR A CA 1
ATOM 691 C C . THR A 1 86 ? -0.906 3.400 -13.597 1.00 97.31 86 THR A C 1
ATOM 693 O O . THR A 1 86 ? -1.455 4.413 -14.029 1.00 97.31 86 THR A O 1
ATOM 696 N N . SER A 1 87 ? -1.589 2.389 -13.051 1.00 97.06 87 SER A N 1
ATOM 697 C CA . SER A 1 87 ? -3.056 2.390 -12.954 1.00 97.06 87 SER A CA 1
ATOM 698 C C . SER A 1 87 ? -3.566 3.542 -12.074 1.00 97.06 87 SER A C 1
ATOM 700 O O . SER A 1 87 ? -4.490 4.260 -12.458 1.00 97.06 87 SER A O 1
ATOM 702 N N . ALA A 1 88 ? -2.906 3.815 -10.945 1.00 95.69 88 ALA A N 1
ATOM 703 C CA . ALA A 1 88 ? -3.222 4.943 -10.071 1.00 95.69 88 ALA A CA 1
ATOM 704 C C . ALA A 1 88 ? -3.125 6.285 -10.817 1.00 95.69 88 ALA A C 1
ATOM 706 O O . ALA A 1 88 ? -4.068 7.077 -10.790 1.00 95.69 88 ALA A O 1
ATOM 707 N N . ASN A 1 89 ? -2.034 6.514 -11.557 1.00 96.12 89 ASN A N 1
ATOM 708 C CA . ASN A 1 89 ? -1.829 7.752 -12.306 1.00 96.12 89 ASN A CA 1
ATOM 709 C C . ASN A 1 89 ? -2.916 7.974 -13.372 1.00 96.12 89 ASN A C 1
ATOM 711 O O . ASN A 1 89 ? -3.469 9.069 -13.458 1.00 96.12 89 ASN A O 1
ATOM 715 N N . LEU A 1 90 ? -3.298 6.921 -14.108 1.00 96.56 90 LEU A N 1
ATOM 716 C CA . LEU A 1 90 ? -4.397 6.971 -15.086 1.00 96.56 90 LEU A CA 1
ATOM 717 C C . LEU A 1 90 ? -5.748 7.348 -14.453 1.00 96.56 90 LEU A C 1
ATOM 719 O O . LEU A 1 90 ? -6.620 7.882 -15.135 1.00 96.56 90 LEU A O 1
ATOM 723 N N . ASN A 1 91 ? -5.906 7.114 -13.149 1.00 94.38 91 ASN A N 1
ATOM 724 C CA . ASN A 1 91 ? -7.099 7.437 -12.369 1.00 94.38 91 ASN A CA 1
ATOM 725 C C . ASN A 1 91 ? -6.938 8.706 -11.505 1.00 94.38 91 ASN A C 1
ATOM 727 O O . ASN A 1 91 ? -7.723 8.937 -10.578 1.00 94.38 91 ASN A O 1
ATOM 731 N N . ASN A 1 92 ? -5.952 9.554 -11.827 1.00 94.12 92 ASN A N 1
ATOM 732 C CA . ASN A 1 92 ? -5.621 10.796 -11.116 1.00 94.12 92 ASN A CA 1
ATOM 733 C C . ASN A 1 92 ? -5.302 10.586 -9.629 1.00 94.12 92 ASN A C 1
ATOM 735 O O . ASN A 1 92 ? -5.671 11.404 -8.789 1.00 94.12 92 ASN A O 1
ATOM 739 N N . VAL A 1 93 ? -4.644 9.474 -9.306 1.00 94.00 93 VAL A N 1
ATOM 740 C CA . VAL A 1 93 ? -4.184 9.143 -7.958 1.00 94.00 93 VAL A CA 1
ATOM 741 C C . VAL A 1 93 ? -2.664 9.179 -7.918 1.00 94.00 93 VAL A C 1
ATOM 743 O O . VAL A 1 93 ? -1.983 8.571 -8.747 1.00 94.00 93 VAL A O 1
ATOM 746 N N . GLN A 1 94 ? -2.125 9.865 -6.917 1.00 93.81 94 GLN A N 1
ATOM 747 C CA . GLN A 1 94 ? -0.710 9.837 -6.596 1.00 93.81 94 GLN A CA 1
ATOM 748 C C . GLN A 1 94 ? -0.432 8.697 -5.615 1.00 93.81 94 GLN A C 1
ATOM 750 O O . GLN A 1 94 ? -0.832 8.755 -4.456 1.00 93.81 94 GLN A O 1
ATOM 755 N N . LEU A 1 95 ? 0.286 7.674 -6.081 1.00 95.06 95 LEU A N 1
ATOM 756 C CA . LEU A 1 95 ? 0.729 6.556 -5.252 1.00 95.06 95 LEU A CA 1
ATOM 757 C C . LEU A 1 95 ? 2.177 6.770 -4.792 1.00 95.06 95 LEU A C 1
ATOM 759 O O . LEU A 1 95 ? 3.084 6.862 -5.622 1.00 95.06 95 LEU A O 1
ATOM 763 N N . THR A 1 96 ? 2.404 6.796 -3.481 1.00 95.50 96 THR A N 1
ATOM 764 C CA . THR A 1 96 ? 3.731 6.956 -2.874 1.00 95.50 96 THR A CA 1
ATOM 765 C C . THR A 1 96 ? 4.142 5.673 -2.167 1.00 95.50 96 THR A C 1
ATOM 767 O O . THR A 1 96 ? 3.481 5.232 -1.233 1.00 95.50 96 THR A O 1
ATOM 770 N N . TYR A 1 97 ? 5.251 5.061 -2.580 1.00 95.94 97 TYR A N 1
ATOM 771 C CA . TYR A 1 97 ? 5.820 3.928 -1.848 1.00 95.94 97 TYR A CA 1
ATOM 772 C C . TYR A 1 97 ? 6.474 4.415 -0.552 1.00 95.94 97 TYR A C 1
ATOM 774 O O . TYR A 1 97 ? 7.406 5.216 -0.605 1.00 95.94 97 TYR A O 1
ATOM 782 N N . LYS A 1 98 ? 5.981 3.937 0.596 1.00 96.44 98 LYS A N 1
ATOM 783 C CA . LYS A 1 98 ? 6.431 4.380 1.926 1.00 96.44 98 LYS A CA 1
ATOM 784 C C . LYS A 1 98 ? 7.321 3.376 2.648 1.00 96.44 98 LYS A C 1
ATOM 786 O O . LYS A 1 98 ? 8.057 3.777 3.539 1.00 96.44 98 LYS A O 1
ATOM 7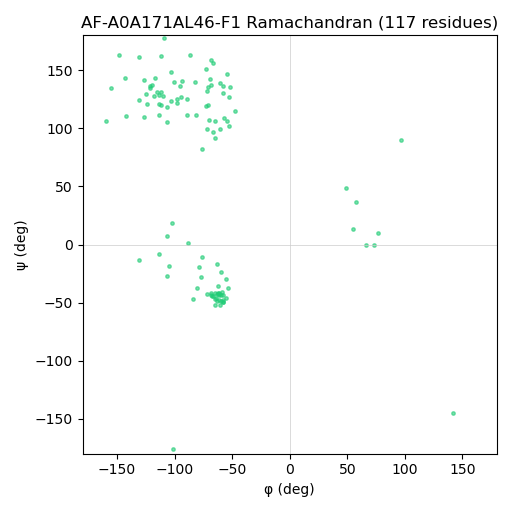91 N N . GLY A 1 99 ? 7.313 2.111 2.233 1.00 95.75 99 GLY A N 1
ATOM 792 C CA . GLY A 1 99 ? 8.197 1.085 2.774 1.00 95.75 99 GLY A CA 1
ATOM 793 C C . GLY A 1 99 ? 7.510 -0.261 2.923 1.00 95.75 99 GLY A C 1
ATOM 794 O O . GLY A 1 99 ? 6.672 -0.634 2.096 1.00 95.75 99 GLY A O 1
ATOM 795 N N . THR A 1 100 ? 7.876 -1.005 3.962 1.00 96.50 100 THR A N 1
ATOM 796 C CA . THR A 1 100 ? 7.338 -2.347 4.200 1.00 96.50 100 THR A CA 1
ATOM 797 C C . THR A 1 100 ? 6.452 -2.416 5.434 1.00 96.50 100 THR A C 1
ATOM 799 O O . THR A 1 100 ? 6.531 -1.555 6.304 1.00 96.50 100 THR A O 1
ATOM 802 N N . TYR A 1 101 ? 5.642 -3.463 5.542 1.00 95.94 101 TYR A N 1
ATOM 803 C CA . TYR A 1 101 ? 4.930 -3.799 6.767 1.00 95.94 101 TYR A CA 1
ATOM 804 C C . TYR A 1 101 ? 5.089 -5.274 7.133 1.00 95.94 101 TYR A C 1
ATOM 806 O O . TYR A 1 101 ? 5.417 -6.116 6.296 1.00 95.94 101 TYR A O 1
ATOM 814 N N . GLU A 1 102 ? 4.805 -5.569 8.394 1.00 94.50 102 GLU A N 1
ATOM 815 C CA . GLU A 1 102 ? 4.705 -6.913 8.954 1.00 94.50 102 GLU A CA 1
ATOM 816 C C . GLU A 1 102 ? 3.355 -7.051 9.666 1.00 94.50 102 GLU A C 1
ATOM 818 O O . GLU A 1 102 ? 2.898 -6.106 10.315 1.00 94.50 102 GLU A O 1
ATOM 823 N N . ILE A 1 103 ? 2.715 -8.218 9.551 1.00 89.69 103 ILE A N 1
ATOM 824 C CA . ILE A 1 103 ? 1.489 -8.550 10.289 1.00 89.69 103 ILE A CA 1
ATOM 825 C C . ILE A 1 103 ? 1.834 -9.609 11.326 1.00 89.69 103 ILE A C 1
ATOM 827 O O . ILE A 1 103 ? 2.394 -10.650 11.001 1.00 89.69 103 ILE A O 1
ATOM 831 N N . THR A 1 104 ? 1.470 -9.356 12.577 1.00 89.56 104 THR A N 1
ATOM 832 C CA . THR A 1 104 ? 1.529 -10.345 13.654 1.00 89.56 104 THR A CA 1
ATOM 833 C C . THR A 1 104 ? 0.125 -10.580 14.183 1.00 89.56 104 THR A C 1
ATOM 835 O O . THR A 1 104 ? -0.558 -9.630 14.555 1.00 89.56 104 THR A O 1
ATOM 838 N N . GLN A 1 105 ? -0.297 -11.840 14.257 1.00 85.56 105 GLN A N 1
ATOM 839 C CA . GLN A 1 105 ? -1.516 -12.231 14.958 1.00 85.56 105 GLN A CA 1
ATOM 840 C C . GLN A 1 105 ? -1.113 -12.942 16.256 1.00 85.56 105 GLN A C 1
ATOM 842 O O . GLN A 1 105 ? -0.605 -14.065 16.196 1.00 85.56 105 GLN A O 1
ATOM 847 N N . PRO A 1 106 ? -1.251 -12.297 17.429 1.00 88.19 106 PRO A N 1
ATOM 848 C CA . PRO A 1 106 ? -0.942 -12.935 18.700 1.00 88.19 106 PRO A CA 1
ATOM 849 C C . PRO A 1 106 ? -1.829 -14.161 18.928 1.00 88.19 106 PRO A C 1
ATOM 851 O O . PRO A 1 106 ? -3.034 -14.127 18.678 1.00 88.19 106 PRO A O 1
ATOM 854 N N . GLU A 1 107 ? -1.240 -15.237 19.444 1.00 87.69 107 GLU A N 1
ATOM 855 C CA . GLU A 1 107 ? -1.969 -16.474 19.723 1.00 87.69 107 GLU A CA 1
ATOM 856 C C . GLU A 1 107 ? -3.142 -16.219 20.685 1.00 87.69 107 GLU A C 1
ATOM 858 O O . GLU A 1 107 ? -2.992 -15.576 21.727 1.00 87.69 107 GLU A O 1
ATOM 863 N N . GLY A 1 108 ? -4.329 -16.710 20.317 1.00 84.12 108 GLY A N 1
ATOM 864 C CA . GLY A 1 108 ? -5.546 -16.559 21.116 1.00 84.12 108 GLY A CA 1
ATOM 865 C C . GLY A 1 108 ? -6.199 -15.173 21.061 1.00 84.12 108 GLY A C 1
ATOM 866 O O . GLY A 1 108 ? -7.114 -14.925 21.846 1.00 84.12 108 GLY A O 1
ATOM 867 N N . LYS A 1 109 ? -5.765 -14.279 20.158 1.00 83.19 109 LYS A N 1
ATOM 868 C CA . LYS A 1 109 ? -6.402 -12.976 19.919 1.00 83.19 109 LYS A CA 1
ATOM 869 C C . LYS A 1 109 ? -6.954 -12.860 18.500 1.00 83.19 109 LYS A C 1
ATOM 871 O O . LYS A 1 109 ? -6.339 -13.313 17.541 1.00 83.19 109 LYS A O 1
ATOM 876 N N . GLU A 1 110 ? -8.101 -12.199 18.376 1.00 80.25 110 GLU A N 1
ATOM 877 C CA . GLU A 1 110 ? -8.699 -11.849 17.078 1.00 80.25 110 GLU A CA 1
ATOM 878 C C . GLU A 1 110 ? -8.026 -10.621 16.442 1.00 80.25 110 GLU A C 1
ATOM 880 O O . GLU A 1 110 ? -8.110 -10.416 15.234 1.00 80.25 110 GLU A O 1
ATOM 885 N N . GLU A 1 111 ? -7.326 -9.821 17.248 1.00 83.25 111 GLU A N 1
ATOM 886 C CA . GLU A 1 111 ? -6.627 -8.616 16.812 1.00 83.25 111 GLU A CA 1
ATOM 887 C C . GLU A 1 111 ? -5.392 -8.957 15.970 1.00 83.25 111 GLU A C 1
ATOM 889 O O . GLU A 1 111 ? -4.575 -9.805 16.339 1.00 83.25 111 GLU A O 1
ATOM 894 N N . ILE A 1 112 ? -5.217 -8.229 14.868 1.00 84.75 112 ILE A N 1
ATOM 895 C CA . ILE A 1 112 ? -3.977 -8.218 14.093 1.00 84.75 112 ILE A CA 1
ATOM 896 C C . ILE A 1 112 ? -3.167 -6.969 14.436 1.00 84.75 112 ILE A C 1
ATOM 898 O O . ILE A 1 112 ? -3.708 -5.877 14.597 1.00 84.75 112 ILE A O 1
ATOM 902 N N . ILE A 1 113 ? -1.853 -7.130 14.537 1.00 89.38 113 ILE A N 1
ATOM 903 C CA . ILE A 1 113 ? -0.910 -6.037 14.754 1.00 89.38 113 ILE A CA 1
ATOM 904 C C . ILE A 1 113 ? -0.176 -5.807 13.443 1.00 89.38 113 ILE A C 1
ATOM 906 O O . ILE A 1 113 ? 0.533 -6.692 12.965 1.00 89.38 113 ILE A O 1
ATOM 910 N N . VAL A 1 114 ? -0.331 -4.613 12.880 1.00 91.00 114 VAL A N 1
ATOM 911 C CA . VAL A 1 114 ? 0.388 -4.187 11.677 1.00 91.00 114 VAL A CA 1
ATOM 912 C C . VAL A 1 114 ? 1.509 -3.251 12.094 1.00 91.00 114 VAL A C 1
ATOM 914 O O . VAL A 1 114 ? 1.272 -2.240 12.755 1.00 91.00 114 VAL A O 1
ATOM 917 N N . LYS A 1 115 ? 2.741 -3.583 11.716 1.00 95.25 115 LYS A N 1
ATOM 918 C CA . LYS A 1 115 ? 3.916 -2.751 11.971 1.00 95.25 115 LYS A CA 1
ATOM 919 C C . LYS A 1 115 ? 4.470 -2.237 10.652 1.00 95.25 115 LYS A C 1
ATOM 921 O O . LYS A 1 115 ? 4.873 -3.035 9.814 1.00 95.25 115 LYS A O 1
ATOM 926 N N . PHE A 1 116 ? 4.530 -0.919 10.500 1.00 95.56 116 PHE A N 1
ATOM 927 C CA . PHE A 1 116 ? 5.102 -0.257 9.330 1.00 95.56 116 PHE A CA 1
ATOM 928 C C . PHE A 1 116 ? 6.579 0.091 9.555 1.00 95.56 116 PHE A C 1
ATOM 930 O O . PHE A 1 116 ? 6.967 0.525 10.641 1.00 95.56 116 PHE A O 1
ATOM 937 N N . THR A 1 117 ? 7.390 -0.083 8.515 1.00 96.00 117 THR A N 1
ATOM 938 C CA . THR A 1 117 ? 8.810 0.279 8.473 1.00 96.00 117 THR A CA 1
ATOM 939 C C . THR A 1 117 ? 9.041 1.159 7.252 1.00 96.00 117 THR A C 1
ATOM 941 O O . THR A 1 117 ? 8.949 0.690 6.115 1.00 96.00 117 THR A O 1
ATOM 944 N N . GLU A 1 118 ? 9.309 2.441 7.496 1.00 94.31 118 GLU A N 1
ATOM 945 C CA . GLU A 1 118 ? 9.572 3.428 6.446 1.00 94.31 118 GLU A CA 1
ATOM 946 C C . GLU A 1 118 ? 10.948 3.233 5.798 1.00 94.31 118 GLU A C 1
ATOM 948 O O . GLU A 1 118 ? 11.875 2.721 6.433 1.00 94.31 118 GLU A O 1
ATOM 953 N 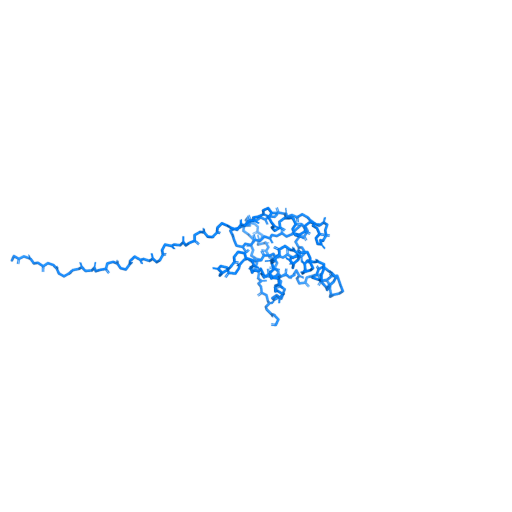N . ILE A 1 119 ? 11.057 3.626 4.524 1.00 85.44 119 ILE A N 1
ATOM 954 C CA . ILE A 1 119 ? 12.318 3.635 3.757 1.00 85.44 119 ILE A CA 1
ATOM 955 C C . ILE A 1 119 ? 13.070 4.960 3.850 1.00 85.44 119 ILE A C 1
ATOM 957 O O . ILE A 1 119 ? 12.416 6.014 4.011 1.00 85.44 119 ILE A O 1
#

Organism: NCBI:txid681398

Solvent-accessible surface area (backbone atoms only — not comparable to full-atom values): 7032 Å² total; per-residue (Å²): 134,87,81,84,89,81,80,87,75,77,76,70,77,77,80,76,80,72,83,65,62,60,68,56,52,42,47,29,42,30,74,23,66,71,42,54,69,68,48,75,58,90,52,41,34,30,31,45,93,59,50,34,34,42,33,55,69,90,81,42,96,42,39,34,37,35,30,31,27,66,86,54,52,70,71,60,47,52,53,44,50,55,32,33,42,50,36,24,46,79,68,69,24,50,66,42,82,49,36,30,30,48,81,45,67,55,89,99,51,91,60,73,45,78,47,80,45,76,116

Radius of gyration: 19.1 Å; Cα contacts (8 Å, |Δi|>4): 175; chains: 1; bounding box: 37×53×59 Å

Foldseek 3Di:
DDDDDDDDPDPDPDPPQPPAPLVLVQQLLCQLPVWGWPDDDSFWTATPVRQKIWGHPSPDSQEIEIAGAPPNDPVRVVSSLVSSCVSSVVVNHHYHYFYYWYWDDPPPDPDIDIDDDGD

Secondary structure (DSSP, 8-state):
---------------------HHHHHHHHHHHHS--EEEE-SSEEEEGGG-EEEEE-SS-TTEEEEEEETTS-HHHHHHHHHHHHHHHHHTT-EEEEEEEEEEE--TT-S--EEEEEE-

Nearest PDB structures (foldseek):
  3w8p-assembly1_B  TM=3.667E-01  e=2.703E-01  Magnetospirillum gryphiswaldense MSR-1
  6h5u-assembly2_B  TM=3.932E-01  e=3.678E-01  Magnetospirillum gryphiswaldense
  6han-assembly1_A  TM=4.301E-01  e=6.404E-01  Magnetospirillum gryphiswaldense
  6g6i-assembly1_A-2  TM=4.017E-01  e=1.341E+00  Magnetospirillum gryphiswaldense
  3w8g-assembly1_B  TM=3.276E-01  e=3.380E+00  Magnetospirillum gryphiswaldense MSR-1

pLDDT: mean 84.73, std 16.55, range [39.38, 97.31]